Protein AF-A0A3Q1BDI6-F1 (afdb_monomer_lite)

Organism: Amphiprion ocellaris (NCBI:txid80972)

Structure (mmCIF, N/CA/C/O backbone):
data_AF-A0A3Q1BDI6-F1
#
_entry.id   AF-A0A3Q1BDI6-F1
#
loop_
_atom_site.group_PDB
_atom_site.id
_atom_site.type_symbol
_atom_site.label_atom_id
_atom_site.label_alt_id
_atom_site.label_comp_id
_atom_site.label_asym_id
_atom_site.label_entity_id
_atom_site.label_seq_id
_atom_site.pdbx_PDB_ins_code
_atom_site.Cartn_x
_atom_site.Cartn_y
_atom_site.Cartn_z
_atom_site.occupancy
_atom_site.B_iso_or_equiv
_atom_site.auth_seq_id
_atom_site.auth_comp_id
_atom_site.auth_asym_id
_atom_site.auth_atom_id
_atom_site.pdbx_PDB_model_num
ATOM 1 N N . LEU A 1 1 ? -17.950 1.367 19.118 1.00 51.88 1 LEU A N 1
ATOM 2 C CA . LEU A 1 1 ? -17.759 2.708 18.541 1.00 51.88 1 LEU A CA 1
ATOM 3 C C . LEU A 1 1 ? -16.780 3.462 19.427 1.00 51.88 1 LEU A C 1
ATOM 5 O O . LEU A 1 1 ? -17.162 4.364 20.167 1.00 51.88 1 LEU A O 1
ATOM 9 N N . GLU A 1 2 ? -15.536 2.993 19.453 1.00 75.19 2 GLU A N 1
ATOM 10 C CA . GLU A 1 2 ? -14.460 3.628 20.209 1.00 75.19 2 GLU A CA 1
ATOM 11 C C . GLU A 1 2 ? -13.496 4.207 19.177 1.00 75.19 2 GLU A C 1
ATOM 13 O O . GLU A 1 2 ? -12.890 3.473 18.398 1.00 75.19 2 GLU A O 1
ATOM 18 N N . THR A 1 3 ? -13.457 5.535 19.120 1.00 81.62 3 THR A N 1
ATOM 19 C CA . THR A 1 3 ? -12.550 6.313 18.278 1.00 81.62 3 THR A CA 1
ATOM 20 C C . THR A 1 3 ? -11.455 6.869 19.177 1.00 81.62 3 THR A C 1
ATOM 22 O O . THR A 1 3 ? -11.777 7.519 20.178 1.00 81.62 3 THR A O 1
ATOM 25 N N . LEU A 1 4 ? -10.185 6.650 18.844 1.00 85.00 4 LEU A N 1
ATOM 26 C CA . LEU A 1 4 ? -9.065 7.162 19.638 1.00 85.00 4 LEU A CA 1
ATOM 27 C C . LEU A 1 4 ? -8.298 8.238 18.872 1.00 85.00 4 LEU A C 1
ATOM 29 O O . LEU A 1 4 ? -8.017 8.099 17.684 1.00 85.00 4 LEU A O 1
ATOM 33 N N . GLN A 1 5 ? -7.932 9.303 19.581 1.00 84.31 5 GLN A N 1
ATOM 34 C CA . GLN A 1 5 ? -7.060 10.357 19.080 1.00 84.31 5 GLN A CA 1
ATOM 35 C C . GLN A 1 5 ? -5.874 10.507 20.034 1.00 84.31 5 GLN A C 1
ATOM 37 O O . GLN A 1 5 ? -6.076 10.715 21.232 1.00 84.31 5 GLN A O 1
ATOM 42 N N . THR A 1 6 ? -4.643 10.367 19.533 1.00 81.69 6 THR A N 1
ATOM 43 C CA . THR A 1 6 ? -3.444 10.560 20.374 1.00 81.69 6 THR A CA 1
ATOM 44 C C . THR A 1 6 ? -3.179 12.045 20.622 1.00 81.69 6 THR A C 1
ATOM 46 O O . THR A 1 6 ? -3.821 12.893 20.013 1.00 81.69 6 THR A O 1
ATOM 49 N N . HIS A 1 7 ? -2.248 12.386 21.519 1.00 75.12 7 HIS A N 1
ATOM 50 C CA . HIS A 1 7 ? -1.787 13.759 21.764 1.00 75.12 7 HIS A CA 1
ATOM 51 C C . HIS A 1 7 ? -0.331 13.946 21.298 1.00 75.12 7 HIS A C 1
ATOM 53 O O . HIS A 1 7 ? 0.391 12.954 21.211 1.00 75.12 7 HIS A O 1
ATOM 59 N N . PRO A 1 8 ? 0.116 15.183 20.992 1.00 74.62 8 PRO A N 1
ATOM 60 C CA . PRO A 1 8 ? 1.502 15.440 20.591 1.00 74.62 8 PRO A CA 1
ATOM 61 C C . PRO A 1 8 ? 2.517 15.016 21.662 1.00 74.62 8 PRO A C 1
ATOM 63 O O . PRO A 1 8 ? 2.256 15.184 22.855 1.00 74.62 8 PRO A O 1
ATOM 66 N N . GLY A 1 9 ? 3.691 14.541 21.232 1.00 67.88 9 GLY A N 1
ATOM 67 C CA . GLY A 1 9 ? 4.802 14.169 22.123 1.00 67.88 9 GLY A CA 1
ATOM 68 C C . GLY A 1 9 ? 4.695 12.772 22.743 1.00 67.88 9 GLY A C 1
ATOM 69 O O . GLY A 1 9 ? 5.349 12.498 23.745 1.00 67.88 9 GLY A O 1
ATOM 70 N N . LEU A 1 10 ? 3.846 11.910 22.184 1.00 76.94 10 LEU A N 1
ATOM 71 C CA . LEU A 1 10 ? 3.746 10.501 22.551 1.00 76.94 10 LEU A CA 1
ATOM 72 C C . LEU A 1 10 ? 4.683 9.699 21.647 1.00 76.94 10 LEU A C 1
ATOM 74 O O . LEU A 1 10 ? 4.406 9.619 20.465 1.00 76.94 10 LEU A O 1
ATOM 78 N N . GLU A 1 11 ? 5.758 9.118 22.183 1.00 82.81 11 GLU A N 1
ATOM 79 C CA . GLU A 1 11 ? 6.793 8.429 21.383 1.00 82.81 11 GLU A CA 1
ATOM 80 C C . GLU A 1 11 ? 6.303 7.098 20.782 1.00 82.81 11 GLU A C 1
ATOM 82 O O . GLU A 1 11 ? 6.637 6.757 19.649 1.00 82.81 11 GLU A O 1
ATOM 87 N N . SER A 1 12 ? 5.479 6.340 21.515 1.00 86.75 12 SER A N 1
ATOM 88 C CA . SER A 1 12 ? 4.982 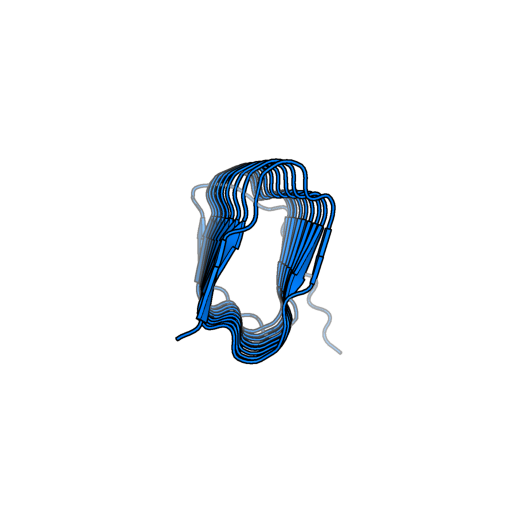5.031 21.071 1.00 86.75 12 SER A CA 1
ATOM 89 C C . SER A 1 12 ? 3.555 4.744 21.530 1.00 86.75 12 SER A C 1
ATOM 91 O O . SER A 1 12 ? 3.173 5.073 22.657 1.00 86.75 12 SER A O 1
ATOM 93 N N . LEU A 1 13 ? 2.762 4.102 20.666 1.00 87.62 13 LEU A N 1
ATOM 94 C CA . LEU A 1 13 ? 1.397 3.667 20.975 1.00 87.62 13 LEU A CA 1
ATOM 95 C C . LEU A 1 13 ? 1.185 2.195 20.619 1.00 87.62 13 LEU A C 1
ATOM 97 O O . LEU A 1 13 ? 1.521 1.749 19.524 1.00 87.62 13 LEU A O 1
ATOM 101 N N . GLN A 1 14 ? 0.513 1.475 21.516 1.00 86.88 14 GLN A N 1
ATOM 102 C CA . GLN A 1 14 ? -0.085 0.178 21.222 1.00 86.88 14 GLN A CA 1
ATOM 103 C C . GLN A 1 14 ? -1.599 0.262 21.454 1.00 86.88 14 GLN A C 1
ATOM 105 O O . GLN A 1 14 ? -2.026 0.614 22.555 1.00 86.88 14 GLN A O 1
ATOM 110 N N . THR A 1 15 ? -2.417 -0.034 20.438 1.00 83.50 15 THR A N 1
ATOM 111 C CA . THR A 1 15 ? -3.887 -0.049 20.606 1.00 83.50 15 THR A CA 1
ATOM 112 C C . THR A 1 15 ? -4.360 -1.330 21.294 1.00 83.50 15 THR A C 1
ATOM 114 O O . THR A 1 15 ? -3.542 -2.165 21.664 1.00 83.50 15 THR A O 1
ATOM 117 N N . HIS A 1 16 ? -5.671 -1.493 21.500 1.00 76.00 16 HIS A N 1
ATOM 118 C CA . HIS A 1 16 ? -6.311 -2.727 21.971 1.00 76.00 16 HIS A CA 1
ATOM 119 C C . HIS A 1 16 ? -7.356 -3.212 20.948 1.00 76.00 16 HIS A C 1
ATOM 121 O O . HIS A 1 16 ? -7.801 -2.406 20.129 1.00 76.00 16 HIS A O 1
ATOM 127 N N . PRO A 1 17 ? -7.745 -4.505 20.963 1.00 79.12 17 PRO A N 1
ATOM 128 C CA . PRO A 1 17 ? -8.752 -5.027 20.040 1.00 79.12 17 PRO A CA 1
ATOM 129 C C . PRO A 1 17 ? -10.102 -4.307 20.153 1.00 79.12 17 PRO A C 1
ATOM 131 O O . PRO A 1 17 ? -10.517 -3.950 21.256 1.00 79.12 17 PRO A O 1
ATOM 134 N N . GLY A 1 18 ? -10.814 -4.179 19.031 1.00 73.19 18 GLY A N 1
ATOM 135 C CA . GLY A 1 18 ? -12.172 -3.616 18.984 1.00 73.19 18 GLY A CA 1
ATOM 136 C C . GLY A 1 18 ? -12.253 -2.086 18.914 1.00 73.19 18 GLY A C 1
ATOM 137 O O . GLY A 1 18 ? -13.346 -1.532 19.044 1.00 73.19 18 GLY A O 1
ATOM 138 N N . LEU A 1 19 ? -11.116 -1.412 18.711 1.00 81.31 19 LEU A N 1
ATOM 139 C CA . LEU A 1 19 ? -11.076 -0.007 18.308 1.00 81.31 19 LEU A CA 1
ATOM 140 C C . LEU A 1 19 ? -11.555 0.096 16.859 1.00 81.31 19 LEU A C 1
ATOM 142 O O . LEU A 1 19 ? -11.018 -0.607 16.029 1.00 81.31 19 LEU A O 1
ATOM 146 N N . GLU A 1 20 ? -12.504 0.964 16.532 1.00 85.62 20 GLU A N 1
ATOM 147 C CA . GLU A 1 20 ? -13.019 1.076 15.152 1.00 85.62 20 GLU A CA 1
ATOM 148 C C . GLU A 1 20 ? -12.158 2.022 14.307 1.00 85.62 20 GLU A C 1
ATOM 150 O O . GLU A 1 20 ? -11.878 1.763 13.138 1.00 85.62 20 GLU A O 1
ATOM 155 N N . SER A 1 21 ? -11.687 3.113 14.920 1.00 88.25 21 SER A N 1
ATOM 156 C CA . SER A 1 21 ? -10.831 4.086 14.246 1.00 88.25 21 SER A CA 1
ATOM 157 C C . SER A 1 21 ? -9.778 4.712 15.159 1.00 88.25 21 SER A C 1
ATOM 159 O O . SER A 1 21 ? -10.001 4.952 16.352 1.00 88.25 21 SER A O 1
ATOM 161 N N . LEU A 1 22 ? -8.612 4.999 14.575 1.00 89.12 22 LEU A N 1
ATOM 162 C CA . LEU A 1 22 ? -7.497 5.687 15.224 1.00 89.12 22 LEU A CA 1
ATOM 163 C C . LEU A 1 22 ? -7.011 6.859 14.370 1.00 89.12 22 LEU A C 1
ATOM 165 O O . LEU A 1 22 ? -6.708 6.696 13.189 1.00 89.12 22 LEU A O 1
ATOM 169 N N . GLN A 1 23 ? -6.838 8.016 15.007 1.00 88.06 23 GLN A N 1
ATOM 170 C CA . GLN A 1 23 ? -6.114 9.149 14.443 1.00 88.06 23 GLN A CA 1
ATOM 171 C C . GLN A 1 23 ? -4.899 9.501 15.316 1.00 88.06 23 GLN A C 1
ATOM 173 O O . GLN A 1 23 ? -5.046 9.852 16.490 1.00 88.06 23 GLN A O 1
ATOM 178 N N . THR A 1 24 ? -3.688 9.449 14.761 1.00 85.94 24 THR A N 1
ATOM 179 C CA . THR A 1 24 ? -2.467 9.835 15.500 1.00 85.94 24 THR A CA 1
ATOM 180 C C . THR A 1 24 ? -2.118 11.299 15.274 1.00 85.94 24 THR A C 1
ATOM 182 O O . THR A 1 24 ? -2.400 11.815 14.207 1.00 85.94 24 THR A O 1
ATOM 185 N N . HIS A 1 25 ? -1.507 11.985 16.242 1.00 80.44 25 HIS A N 1
ATOM 186 C CA . HIS A 1 25 ? -0.943 13.335 16.095 1.00 80.44 25 HIS A CA 1
ATOM 187 C C . HIS A 1 25 ? 0.559 13.326 15.754 1.00 80.44 25 HIS A C 1
ATOM 189 O O . HIS A 1 25 ? 1.201 12.290 15.914 1.00 80.44 25 HIS A O 1
ATOM 195 N N . PRO A 1 26 ? 1.124 14.467 15.296 1.00 80.94 26 PRO A N 1
ATOM 196 C CA . PRO A 1 26 ? 2.538 14.551 14.947 1.00 80.94 26 PRO A CA 1
ATOM 197 C C . PRO A 1 26 ? 3.492 14.185 16.089 1.00 80.94 26 PRO A C 1
ATOM 199 O O . PRO A 1 26 ? 3.222 14.506 17.253 1.00 80.94 26 PRO A O 1
ATOM 202 N N . GLY A 1 27 ? 4.638 13.606 15.723 1.00 75.00 27 GLY A N 1
ATOM 203 C CA . GLY A 1 27 ? 5.719 13.251 16.652 1.00 75.00 27 GLY A CA 1
ATOM 204 C C . GLY A 1 27 ? 5.535 11.914 17.373 1.00 75.00 27 GLY A C 1
ATOM 205 O O . GLY A 1 27 ? 6.107 11.733 18.442 1.00 75.00 27 GLY A O 1
ATOM 206 N N . LEU A 1 28 ? 4.705 11.024 16.824 1.00 83.00 28 LEU A N 1
ATOM 207 C CA . LEU A 1 28 ? 4.618 9.628 17.244 1.00 83.00 28 LEU A CA 1
ATOM 208 C C . LEU A 1 28 ? 5.652 8.820 16.485 1.00 83.00 28 LEU A C 1
ATOM 210 O O . LEU A 1 28 ? 5.425 8.636 15.312 1.00 83.00 28 LEU A O 1
ATOM 214 N N . GLU A 1 29 ? 6.708 8.303 17.106 1.00 85.19 29 GLU A N 1
ATOM 215 C CA . GLU A 1 29 ? 7.774 7.579 16.388 1.00 85.19 29 GLU A CA 1
ATOM 216 C C . GLU A 1 29 ? 7.341 6.162 15.972 1.00 85.19 29 GLU A C 1
ATOM 218 O O . GLU A 1 29 ? 7.697 5.681 14.894 1.00 85.19 29 GLU A O 1
ATOM 223 N N . SER A 1 30 ? 6.535 5.486 16.802 1.00 88.25 30 SER A N 1
ATOM 224 C CA . SER A 1 30 ? 6.099 4.107 16.538 1.00 88.25 30 SER A CA 1
ATOM 225 C C . SER A 1 30 ? 4.641 3.819 16.904 1.00 88.25 30 SER A C 1
ATOM 227 O O . SER A 1 30 ? 4.124 4.247 17.941 1.00 88.25 30 SER A O 1
ATOM 229 N N . LEU A 1 31 ? 3.963 3.038 16.059 1.00 89.44 31 LEU A N 1
ATOM 230 C CA . LEU A 1 31 ? 2.596 2.569 16.294 1.00 89.44 31 LEU A CA 1
ATOM 231 C C . LEU A 1 31 ? 2.464 1.072 16.004 1.00 89.44 31 LEU A C 1
ATOM 233 O O . LEU A 1 31 ? 2.788 0.607 14.912 1.00 89.44 31 LEU A O 1
ATOM 237 N N . GLN A 1 32 ? 1.889 0.340 16.959 1.00 88.38 32 GLN A N 1
ATOM 238 C CA . GLN A 1 32 ? 1.424 -1.029 16.763 1.00 88.38 32 GLN A CA 1
ATOM 239 C C . GLN A 1 32 ? -0.090 -1.122 16.989 1.00 88.38 32 GLN A C 1
ATOM 241 O O . GLN A 1 32 ? -0.593 -0.781 18.065 1.00 88.38 32 GLN A O 1
ATOM 246 N N . THR A 1 33 ? -0.833 -1.616 15.998 1.00 86.38 33 THR A N 1
ATOM 247 C CA . THR A 1 33 ? -2.289 -1.817 16.128 1.00 86.38 33 THR A CA 1
ATOM 248 C C . THR A 1 33 ? -2.641 -3.264 16.460 1.00 86.38 33 THR A C 1
ATOM 250 O O . THR A 1 33 ? -1.891 -4.167 16.120 1.00 86.38 33 THR A O 1
ATOM 253 N N . HIS A 1 34 ? -3.768 -3.511 17.134 1.00 80.62 34 HIS A N 1
ATOM 254 C CA . HIS A 1 34 ? -4.324 -4.858 17.354 1.00 80.62 34 HIS A CA 1
ATOM 255 C C . HIS A 1 34 ? -5.493 -5.163 16.404 1.00 80.62 34 HIS A C 1
ATOM 257 O O . HIS A 1 34 ? -6.005 -4.239 15.772 1.00 80.62 34 HIS A O 1
ATOM 263 N N . PRO A 1 35 ? -5.925 -6.438 16.296 1.00 81.06 35 PRO A N 1
ATOM 264 C CA . PRO A 1 35 ? -6.990 -6.820 15.379 1.00 81.06 35 PRO A CA 1
ATOM 265 C C . PRO A 1 35 ? -8.315 -6.081 15.581 1.00 81.06 35 PRO A C 1
ATOM 267 O O . PRO A 1 35 ? -8.709 -5.780 16.713 1.00 81.06 35 PRO A O 1
ATOM 270 N N . GLY A 1 36 ? -9.035 -5.899 14.473 1.00 76.00 36 GLY A N 1
ATOM 271 C CA . GLY A 1 36 ? -10.371 -5.298 14.448 1.00 76.00 36 GLY A CA 1
ATOM 272 C C . GLY A 1 36 ? -10.384 -3.772 14.386 1.00 76.00 36 GLY A C 1
ATOM 273 O O . GLY A 1 36 ? -11.390 -3.189 14.771 1.00 76.00 36 GLY A O 1
ATOM 274 N N . LEU A 1 37 ? -9.280 -3.154 13.951 1.00 83.69 37 LEU A N 1
ATOM 275 C CA . LEU A 1 37 ? -9.207 -1.727 13.643 1.00 83.69 37 LEU A CA 1
ATOM 276 C C . LEU A 1 37 ? -9.678 -1.463 12.226 1.00 83.69 37 LEU A C 1
ATOM 278 O O . LEU A 1 37 ? -8.889 -1.676 11.339 1.00 83.69 37 LEU A O 1
ATOM 282 N N . GLU A 1 38 ? -10.877 -0.947 11.985 1.00 85.50 38 GLU A N 1
ATOM 283 C CA . GLU A 1 38 ? -11.366 -0.754 10.606 1.00 85.50 38 GLU A CA 1
ATOM 284 C C . GLU A 1 38 ? -10.600 0.351 9.852 1.00 85.50 38 GLU A C 1
ATOM 286 O O . GLU A 1 38 ? -10.303 0.219 8.662 1.00 85.50 38 GLU A O 1
ATOM 291 N N . SER A 1 39 ? -10.229 1.439 10.541 1.00 88.06 39 SER A N 1
ATOM 292 C CA . SER A 1 39 ? -9.555 2.580 9.905 1.00 88.06 39 SER A CA 1
ATOM 293 C C . SER A 1 39 ? -8.438 3.212 10.740 1.00 88.06 39 SER A C 1
ATOM 295 O O . SER A 1 39 ? -8.555 3.422 11.950 1.00 88.06 39 SER A O 1
ATOM 297 N N . LEU A 1 40 ? -7.338 3.574 10.074 1.00 89.69 40 LEU A N 1
ATOM 298 C CA . LEU A 1 40 ? -6.212 4.290 10.676 1.00 89.69 40 LEU A CA 1
ATOM 299 C C . LEU A 1 40 ? -5.787 5.478 9.808 1.00 89.69 40 LEU A C 1
ATOM 301 O O . LEU A 1 40 ? -5.467 5.320 8.631 1.00 89.69 40 LEU A O 1
ATOM 305 N N . GLN A 1 41 ? -5.708 6.658 10.427 1.00 88.81 41 GLN A N 1
ATOM 306 C CA . GLN A 1 41 ? -5.101 7.847 9.839 1.00 88.81 41 GLN A CA 1
ATOM 307 C C . GLN A 1 41 ? -3.901 8.309 10.674 1.00 88.81 41 GLN A C 1
ATOM 309 O O . GLN A 1 41 ? -4.047 8.639 11.855 1.00 88.81 41 GLN A O 1
ATOM 314 N N . THR A 1 42 ? -2.719 8.395 10.061 1.00 86.25 42 THR A N 1
ATOM 315 C CA . THR A 1 42 ? -1.499 8.847 10.753 1.00 86.25 42 THR A CA 1
ATOM 316 C C . THR A 1 42 ? -1.070 10.239 10.312 1.00 86.25 42 THR A C 1
ATOM 318 O O . THR A 1 42 ? -1.116 10.535 9.125 1.00 86.25 42 THR A O 1
ATOM 321 N N . HIS A 1 43 ? -0.670 11.106 11.251 1.00 81.75 43 HIS A N 1
ATOM 322 C CA . HIS A 1 43 ? -0.103 12.442 10.974 1.00 81.75 43 HIS A CA 1
ATOM 323 C C . HIS A 1 43 ? 1.436 12.402 10.835 1.00 81.75 43 HIS A C 1
ATOM 325 O O . HIS A 1 43 ? 2.033 11.374 11.149 1.00 81.75 43 HIS A O 1
ATOM 331 N N . PRO A 1 44 ? 2.093 13.487 10.365 1.00 80.62 44 PRO A N 1
ATOM 332 C CA . PRO A 1 44 ? 3.525 13.468 10.069 1.00 80.62 44 PRO A CA 1
ATOM 333 C C . PRO A 1 44 ? 4.451 13.101 11.232 1.00 80.62 44 PRO A C 1
ATOM 335 O O . PRO A 1 44 ? 4.201 13.482 12.379 1.00 80.62 44 PRO A O 1
ATOM 338 N N . GLY A 1 45 ? 5.581 12.473 10.896 1.00 75.25 45 GLY A N 1
ATOM 339 C CA . GLY A 1 45 ? 6.640 12.117 11.847 1.00 75.25 45 GLY A CA 1
ATOM 340 C C . GLY A 1 45 ? 6.469 10.748 12.502 1.00 75.25 45 GLY A C 1
ATOM 341 O O . GLY A 1 45 ? 6.904 10.590 13.637 1.00 75.25 45 GLY A O 1
ATOM 342 N N . LEU A 1 46 ? 5.805 9.809 11.816 1.00 82.88 46 LEU A N 1
ATOM 343 C CA . LEU A 1 46 ? 5.683 8.416 12.239 1.00 82.88 46 LEU A CA 1
ATOM 344 C C . LEU A 1 46 ? 6.739 7.555 11.593 1.00 82.88 46 LEU A C 1
ATOM 346 O O . LEU A 1 46 ? 6.489 7.075 10.516 1.00 82.88 46 LEU A O 1
ATOM 350 N N . GLU A 1 47 ? 7.866 7.286 12.238 1.00 85.00 47 GLU A N 1
ATOM 351 C CA . GLU A 1 47 ? 8.958 6.520 11.617 1.00 85.00 47 GLU A CA 1
ATOM 352 C C . GLU A 1 47 ? 8.558 5.070 11.280 1.00 85.00 47 GLU A C 1
ATOM 354 O O . GLU A 1 47 ? 8.923 4.542 10.225 1.00 85.00 47 GLU A O 1
ATOM 359 N N . SER A 1 48 ? 7.768 4.424 12.147 1.00 87.75 48 SER A N 1
ATOM 360 C CA . SER A 1 48 ? 7.397 3.013 11.980 1.00 87.75 48 SER A CA 1
ATOM 361 C C . SER A 1 48 ? 5.942 2.692 12.330 1.00 87.75 48 SER A C 1
ATOM 363 O O . SER A 1 48 ? 5.402 3.105 13.362 1.00 87.75 48 SER A O 1
ATOM 365 N N . LEU A 1 49 ? 5.302 1.886 11.479 1.00 89.44 49 LEU A N 1
ATOM 366 C CA . LEU A 1 49 ? 3.950 1.371 11.698 1.00 89.44 49 LEU A CA 1
ATOM 367 C C . LEU A 1 49 ? 3.885 -0.137 11.443 1.00 89.44 49 LEU A C 1
ATOM 369 O O . LEU A 1 49 ? 4.196 -0.608 10.349 1.00 89.44 49 LEU A O 1
ATOM 373 N N . GLN A 1 50 ? 3.400 -0.880 12.440 1.00 88.56 50 GLN A N 1
ATOM 374 C CA . GLN A 1 50 ? 3.039 -2.288 12.306 1.00 88.56 50 GLN A CA 1
ATOM 375 C C . GLN A 1 50 ? 1.540 -2.489 12.548 1.00 88.56 50 GLN A C 1
ATOM 377 O O . GLN A 1 50 ? 1.029 -2.201 13.635 1.00 88.56 50 GLN A O 1
ATOM 382 N N . THR A 1 51 ? 0.833 -3.040 11.561 1.00 85.94 51 THR A N 1
ATOM 383 C CA . THR A 1 51 ? -0.608 -3.310 11.676 1.00 85.94 51 THR A CA 1
ATOM 384 C C . THR A 1 51 ? -0.903 -4.798 11.774 1.00 85.94 51 THR A C 1
ATOM 386 O O . THR A 1 51 ? -0.277 -5.602 11.087 1.00 85.94 51 THR A O 1
ATOM 389 N N . HIS A 1 52 ? -1.844 -5.174 12.645 1.00 80.69 52 HIS A N 1
ATOM 390 C CA . HIS A 1 52 ? -2.353 -6.548 12.803 1.00 80.69 52 HIS A CA 1
ATOM 391 C C . HIS A 1 52 ? -3.610 -6.796 11.946 1.00 80.69 52 HIS A C 1
ATOM 393 O O . HIS A 1 52 ? -4.151 -5.840 11.392 1.00 80.69 52 HIS A O 1
ATOM 399 N N . PRO A 1 53 ? -4.076 -8.056 11.804 1.00 78.62 53 PRO A N 1
ATOM 400 C CA . PRO A 1 53 ? -5.154 -8.386 10.877 1.00 78.62 53 PRO A CA 1
ATOM 401 C C . PRO A 1 53 ? -6.476 -7.645 11.089 1.00 78.62 53 PRO A C 1
ATOM 403 O O . PRO A 1 53 ? -6.883 -7.398 12.225 1.00 78.62 53 PRO A O 1
ATOM 406 N N . GLY A 1 54 ? -7.193 -7.413 9.988 1.00 74.50 54 GLY A N 1
ATOM 407 C CA . GLY A 1 54 ? -8.517 -6.785 9.995 1.00 74.50 54 GLY A CA 1
ATOM 408 C C . GLY A 1 54 ? -8.476 -5.259 9.988 1.00 74.50 54 GLY A C 1
ATOM 409 O O . GLY A 1 54 ? -9.346 -4.648 10.600 1.00 74.50 54 GLY A O 1
ATOM 410 N N . LEU A 1 55 ? -7.451 -4.675 9.352 1.00 82.50 55 LEU A N 1
ATOM 411 C CA . LEU A 1 55 ? -7.390 -3.245 9.070 1.00 82.50 55 LEU A CA 1
ATOM 412 C C . LEU A 1 55 ? -7.919 -2.945 7.687 1.00 82.50 55 LEU A C 1
ATOM 414 O O . LEU A 1 55 ? -7.145 -3.021 6.764 1.00 82.50 55 LEU A O 1
ATOM 418 N N . GLU A 1 56 ? -9.175 -2.557 7.516 1.00 84.50 56 GLU A N 1
ATOM 419 C CA . GLU A 1 56 ? -9.734 -2.365 6.167 1.00 84.50 56 GLU A CA 1
ATOM 420 C C . GLU A 1 56 ? -9.055 -1.208 5.412 1.00 84.50 56 GLU A C 1
ATOM 422 O O . GLU A 1 56 ? -8.744 -1.325 4.225 1.00 84.50 56 GLU A O 1
ATOM 427 N N . SER A 1 57 ? -8.767 -0.099 6.105 1.00 87.38 57 SER A N 1
ATOM 428 C CA . SER A 1 57 ? -8.219 1.106 5.473 1.00 87.38 57 SER A CA 1
ATOM 429 C C . SER A 1 57 ? -7.103 1.786 6.268 1.00 87.38 57 SER A C 1
ATOM 431 O O . SER A 1 57 ? -7.205 2.030 7.473 1.00 87.38 57 SER A O 1
ATOM 433 N N . LEU A 1 58 ? -6.032 2.162 5.563 1.00 89.44 58 LEU A N 1
ATOM 434 C CA . LEU A 1 58 ? -4.916 2.931 6.114 1.00 89.44 58 LEU A CA 1
ATOM 435 C C . LEU A 1 58 ? -4.579 4.133 5.227 1.00 89.44 58 LEU A C 1
ATOM 437 O O . LEU A 1 58 ? -4.262 3.978 4.046 1.00 89.44 58 LEU A O 1
ATOM 441 N N . GLN A 1 59 ? -4.582 5.324 5.828 1.00 88.81 59 GLN A N 1
ATOM 442 C CA . GLN A 1 59 ? -4.073 6.550 5.219 1.00 88.81 59 GLN A CA 1
ATOM 443 C C . GLN A 1 59 ? -2.902 7.112 6.029 1.00 88.81 59 GLN A C 1
ATOM 445 O O . GLN A 1 59 ? -3.049 7.441 7.210 1.00 88.81 59 GLN A O 1
ATOM 450 N N . THR A 1 60 ? -1.749 7.290 5.384 1.00 85.31 60 THR A N 1
ATOM 451 C CA . THR A 1 60 ? -0.543 7.817 6.041 1.00 85.31 60 THR A CA 1
ATOM 452 C C . THR A 1 60 ? -0.149 9.178 5.482 1.00 85.31 60 THR A C 1
ATOM 454 O O . THR A 1 60 ? -0.137 9.369 4.267 1.00 85.31 60 THR A O 1
ATOM 457 N N . HIS A 1 61 ? 0.144 10.142 6.363 1.00 81.31 61 HIS A N 1
ATOM 458 C CA . HIS A 1 61 ? 0.712 11.457 6.017 1.00 81.31 61 HIS A CA 1
ATOM 459 C C . HIS A 1 61 ? 2.253 11.408 5.937 1.00 81.31 61 HIS A C 1
ATOM 461 O O . HIS A 1 61 ? 2.839 10.389 6.297 1.00 81.31 61 HIS A O 1
ATOM 467 N N . PRO A 1 62 ? 2.925 12.470 5.440 1.00 77.88 62 PRO A N 1
ATOM 468 C CA . PRO A 1 62 ? 4.356 12.419 5.153 1.00 77.88 62 PRO A CA 1
ATOM 469 C C . PRO A 1 62 ? 5.272 12.052 6.323 1.00 77.88 62 PRO A C 1
ATOM 471 O O . PRO A 1 62 ? 5.028 12.459 7.459 1.00 77.88 62 PRO A O 1
ATOM 474 N N . GLY A 1 63 ? 6.392 11.399 6.004 1.00 73.31 63 GLY A N 1
ATOM 475 C CA . GLY A 1 63 ? 7.434 11.045 6.973 1.00 73.31 63 GLY A CA 1
ATOM 476 C C . GLY A 1 63 ? 7.189 9.716 7.681 1.00 73.31 63 GLY A C 1
ATOM 477 O O . GLY A 1 63 ? 7.445 9.634 8.879 1.00 73.31 63 GLY A O 1
ATOM 478 N N . LEU A 1 64 ? 6.652 8.727 6.955 1.00 82.31 64 LEU A N 1
ATOM 479 C CA . LEU A 1 64 ? 6.570 7.346 7.419 1.00 82.31 64 LEU A CA 1
ATOM 480 C C . LEU A 1 64 ? 7.665 6.505 6.812 1.00 82.31 64 LEU A C 1
ATOM 482 O O . LEU A 1 64 ? 7.452 6.016 5.731 1.00 82.31 64 LEU A O 1
ATOM 486 N N . GLU A 1 65 ? 8.791 6.278 7.476 1.00 84.62 65 GLU A N 1
ATOM 487 C CA . GLU A 1 65 ? 9.927 5.580 6.848 1.00 84.62 65 GLU A CA 1
ATOM 488 C C . GLU A 1 65 ? 9.623 4.104 6.538 1.00 84.62 65 GLU A C 1
ATOM 490 O O . GLU A 1 65 ? 9.992 3.584 5.480 1.00 84.62 65 GLU A O 1
ATOM 495 N N . SER A 1 66 ? 8.911 3.422 7.442 1.00 87.12 66 SER A N 1
ATOM 496 C CA . SER A 1 66 ? 8.650 1.985 7.327 1.00 87.12 66 SER A CA 1
ATOM 497 C C . SER A 1 66 ? 7.223 1.584 7.700 1.00 87.12 66 SER A C 1
ATOM 499 O O . SER A 1 66 ? 6.683 1.956 8.746 1.00 87.12 66 SER A O 1
ATOM 501 N N . LEU A 1 67 ? 6.612 0.758 6.848 1.00 89.31 67 LEU A N 1
ATOM 502 C CA . LEU A 1 67 ? 5.290 0.182 7.081 1.00 89.31 67 LEU A CA 1
ATOM 503 C C . LEU A 1 67 ? 5.301 -1.332 6.860 1.00 89.31 67 LEU A C 1
ATOM 505 O O . LEU A 1 67 ? 5.597 -1.815 5.764 1.00 89.31 67 LEU A O 1
ATOM 509 N N . GLN A 1 68 ? 4.901 -2.073 7.894 1.00 88.81 68 GLN A N 1
ATOM 510 C CA . GLN A 1 68 ? 4.635 -3.505 7.819 1.00 88.81 68 GLN A CA 1
ATOM 511 C C . GLN A 1 68 ? 3.161 -3.790 8.115 1.00 88.81 68 GLN A C 1
ATOM 513 O O . GLN A 1 68 ? 2.648 -3.463 9.186 1.00 88.81 68 GLN A O 1
ATOM 518 N N . THR A 1 69 ? 2.480 -4.450 7.180 1.00 85.25 69 THR A N 1
ATOM 519 C CA . THR A 1 69 ? 1.045 -4.752 7.305 1.00 85.25 69 THR A CA 1
ATOM 520 C C . THR A 1 69 ? 0.801 -6.253 7.325 1.00 85.25 69 THR A C 1
ATOM 522 O O . THR A 1 69 ? 1.359 -6.980 6.503 1.00 85.25 69 THR A O 1
ATOM 525 N N . HIS A 1 70 ? -0.001 -6.732 8.281 1.00 80.62 70 HIS A N 1
ATOM 526 C CA . HIS A 1 70 ? -0.477 -8.119 8.364 1.00 80.62 70 HIS A CA 1
ATOM 527 C C . HIS A 1 70 ? -1.766 -8.336 7.538 1.00 80.62 70 HIS A C 1
ATOM 529 O O . HIS A 1 70 ? -2.319 -7.370 7.022 1.00 80.62 70 HIS A O 1
ATOM 535 N N . PRO A 1 71 ? -2.236 -9.593 7.366 1.00 77.00 71 PRO A N 1
ATOM 536 C CA . PRO A 1 71 ? -3.310 -9.889 6.424 1.00 77.00 71 PRO A CA 1
ATOM 537 C C . PRO A 1 71 ? -4.630 -9.146 6.634 1.00 77.00 71 PRO A C 1
ATOM 539 O O . PRO A 1 71 ? -5.056 -8.944 7.769 1.00 77.00 71 PRO A O 1
ATOM 542 N N . GLY A 1 72 ? -5.325 -8.871 5.529 1.00 73.75 72 GLY A N 1
ATOM 543 C CA . GLY A 1 72 ? -6.655 -8.252 5.532 1.00 73.75 72 GLY A CA 1
ATOM 544 C C . GLY A 1 72 ? -6.622 -6.726 5.547 1.00 73.75 72 GLY A C 1
ATOM 545 O O . GLY A 1 72 ? -7.426 -6.131 6.258 1.00 73.75 72 GLY A O 1
ATOM 546 N N . LEU A 1 73 ? -5.670 -6.127 4.819 1.00 82.81 73 LEU A N 1
ATOM 547 C CA . LEU A 1 73 ? -5.636 -4.690 4.563 1.00 82.81 73 LEU A CA 1
ATOM 548 C C . LEU A 1 73 ? -6.229 -4.354 3.210 1.00 82.81 73 LEU A C 1
ATOM 550 O O . LEU A 1 73 ? -5.478 -4.293 2.268 1.00 82.81 73 LEU A O 1
ATOM 554 N N . GLU A 1 74 ? -7.519 -4.087 3.070 1.00 84.88 74 GLU A N 1
ATOM 555 C CA . GLU A 1 74 ? -8.118 -3.929 1.731 1.00 84.88 74 GLU A CA 1
ATOM 556 C C . GLU A 1 74 ? -7.526 -2.746 0.938 1.00 84.88 74 GLU A C 1
ATOM 558 O O . GLU A 1 74 ? -7.202 -2.876 -0.249 1.00 84.88 74 GLU A O 1
ATOM 563 N N . SER A 1 75 ? -7.316 -1.602 1.599 1.00 87.44 75 SER A N 1
ATOM 564 C CA . SER A 1 75 ? -6.857 -0.369 0.951 1.00 87.44 75 SER A CA 1
ATOM 565 C C . SER A 1 75 ? -5.760 0.356 1.729 1.00 87.44 75 SER A C 1
ATOM 567 O O . SER A 1 75 ? -5.926 0.720 2.898 1.00 87.44 75 SER A O 1
ATOM 569 N N . LEU A 1 76 ? -4.677 0.695 1.027 1.00 89.44 76 LEU A N 1
ATOM 570 C CA . LEU A 1 76 ? -3.588 1.523 1.540 1.00 89.44 76 LEU A CA 1
ATOM 571 C C . LEU A 1 76 ? -3.321 2.733 0.636 1.00 89.44 76 LEU A C 1
ATOM 573 O O . LEU A 1 76 ? -2.972 2.591 -0.538 1.00 89.44 76 LEU A O 1
ATOM 577 N N . GLN A 1 77 ? -3.407 3.927 1.224 1.00 88.94 77 GLN A N 1
ATOM 578 C CA . GLN A 1 77 ? -3.001 5.180 0.597 1.00 88.94 77 GLN A CA 1
ATOM 579 C C . GLN A 1 77 ? -1.861 5.832 1.383 1.00 88.94 77 GLN A C 1
ATOM 581 O O . GLN A 1 77 ? -2.021 6.194 2.551 1.00 88.94 77 GLN A O 1
ATOM 586 N N . THR A 1 78 ? -0.723 6.049 0.724 1.00 84.75 78 THR A N 1
ATOM 587 C CA . THR A 1 78 ? 0.464 6.636 1.362 1.00 84.75 78 THR A CA 1
ATOM 588 C C . THR A 1 78 ? 0.821 7.978 0.737 1.00 84.75 78 THR A C 1
ATOM 590 O O . THR A 1 78 ? 0.787 8.136 -0.487 1.00 84.75 78 THR A O 1
ATOM 593 N N . HIS A 1 79 ? 1.125 8.970 1.577 1.00 80.81 79 HIS A N 1
ATOM 594 C CA . HIS A 1 79 ? 1.666 10.276 1.179 1.00 80.81 79 HIS A CA 1
ATOM 595 C C . HIS A 1 79 ? 3.212 10.260 1.142 1.00 80.81 79 HIS A C 1
ATOM 597 O O . HIS A 1 79 ? 3.812 9.252 1.509 1.00 80.81 79 HIS A O 1
ATOM 603 N N . PRO A 1 80 ? 3.875 11.331 0.652 1.00 77.06 80 PRO A N 1
ATOM 604 C CA . PRO A 1 80 ? 5.310 11.292 0.383 1.00 77.06 80 PRO A CA 1
ATOM 605 C C . PRO A 1 80 ? 6.218 10.925 1.559 1.00 77.06 80 PRO A C 1
ATOM 607 O O . PRO A 1 80 ? 5.973 11.342 2.689 1.00 77.06 80 PRO A O 1
ATOM 610 N N . GLY A 1 81 ? 7.331 10.257 1.251 1.00 73.19 81 GLY A N 1
ATOM 611 C CA . GLY A 1 81 ? 8.367 9.904 2.228 1.00 73.19 81 GLY A CA 1
ATOM 612 C C . GLY A 1 81 ? 8.140 8.559 2.913 1.00 73.19 81 GLY A C 1
ATOM 613 O O . GLY A 1 81 ? 8.415 8.458 4.103 1.00 73.19 81 GLY A O 1
ATOM 614 N N . LEU A 1 82 ? 7.602 7.577 2.176 1.00 82.81 82 LEU A N 1
ATOM 615 C CA . LEU A 1 82 ? 7.544 6.186 2.617 1.00 82.81 82 LEU A CA 1
ATOM 616 C C . LEU A 1 82 ? 8.676 5.369 2.045 1.00 82.81 82 LEU A C 1
ATOM 618 O O . LEU A 1 82 ? 8.463 4.771 1.018 1.00 82.81 82 LEU A O 1
ATOM 622 N N . GLU A 1 83 ? 9.831 5.275 2.689 1.00 85.00 83 GLU A N 1
ATOM 623 C CA . GLU A 1 83 ? 10.994 4.601 2.089 1.00 85.00 83 GLU A CA 1
ATOM 624 C C . GLU A 1 83 ? 10.732 3.114 1.797 1.00 85.00 83 GLU A C 1
ATOM 626 O O . GLU A 1 83 ? 11.041 2.623 0.706 1.00 85.00 83 GLU A O 1
ATOM 631 N N . SER A 1 84 ? 10.100 2.403 2.739 1.00 87.06 84 SER A N 1
ATOM 632 C CA . SER A 1 84 ? 9.900 0.955 2.646 1.00 87.06 84 SER A CA 1
ATOM 633 C C . SER A 1 84 ? 8.493 0.494 3.029 1.00 87.06 84 SER A C 1
ATOM 635 O O . SER A 1 84 ? 7.932 0.870 4.062 1.00 87.06 84 SER A O 1
ATOM 637 N N . LEU A 1 85 ? 7.927 -0.389 2.202 1.00 89.31 85 LEU A N 1
ATOM 638 C CA . LEU A 1 85 ? 6.629 -1.010 2.449 1.00 89.31 85 LEU A CA 1
ATOM 639 C C . LEU A 1 85 ? 6.692 -2.527 2.255 1.00 89.31 85 LEU A C 1
ATOM 641 O O . LEU A 1 85 ? 6.985 -3.023 1.164 1.00 89.31 85 LEU A O 1
ATOM 645 N N . GLN A 1 86 ? 6.338 -3.258 3.313 1.00 88.94 86 GLN A N 1
ATOM 646 C CA . GLN A 1 86 ? 6.130 -4.700 3.276 1.00 88.94 86 GLN A CA 1
ATOM 647 C C . GLN A 1 86 ? 4.667 -5.038 3.574 1.00 88.94 86 GLN A C 1
ATOM 649 O O . GLN A 1 86 ? 4.128 -4.711 4.635 1.00 88.94 86 GLN A O 1
ATOM 654 N N . THR A 1 87 ? 4.024 -5.738 2.641 1.00 84.81 87 THR A N 1
ATOM 655 C CA . THR A 1 87 ? 2.602 -6.099 2.751 1.00 84.81 87 THR A CA 1
ATOM 656 C C . THR A 1 87 ? 2.413 -7.608 2.743 1.00 84.81 87 THR A C 1
ATOM 658 O O . THR A 1 87 ? 2.961 -8.309 1.890 1.00 84.81 87 THR A O 1
ATOM 661 N N . HIS A 1 88 ? 1.670 -8.120 3.728 1.00 81.00 88 HIS A N 1
ATOM 662 C CA . HIS A 1 88 ? 1.232 -9.516 3.807 1.00 81.00 88 HIS A CA 1
ATOM 663 C C . HIS A 1 88 ? -0.073 -9.746 3.013 1.00 81.00 88 HIS A C 1
ATOM 665 O O . HIS A 1 88 ? -0.639 -8.789 2.491 1.00 81.00 88 HIS A O 1
ATOM 671 N N . PRO A 1 89 ? -0.541 -11.004 2.859 1.00 77.88 89 PRO A N 1
ATOM 672 C CA . PRO A 1 89 ? -1.646 -11.304 1.955 1.00 77.88 89 PRO A CA 1
ATOM 673 C C . PRO A 1 89 ? -2.956 -10.558 2.209 1.00 77.88 89 PRO A C 1
ATOM 675 O O . PRO A 1 89 ? -3.330 -10.334 3.356 1.00 77.88 89 PRO A O 1
ATOM 678 N N . GLY A 1 90 ? -3.703 -10.291 1.138 1.00 74.19 90 GLY A N 1
ATOM 679 C CA . GLY A 1 90 ? -5.021 -9.651 1.220 1.00 74.19 90 GLY A CA 1
ATOM 680 C C . GLY A 1 90 ? -4.971 -8.127 1.266 1.00 74.19 90 GLY A C 1
ATOM 681 O O . GLY A 1 90 ? -5.863 -7.524 1.853 1.00 74.19 90 GLY A O 1
ATOM 682 N N . LEU A 1 91 ? -3.920 -7.527 0.697 1.00 83.75 91 LEU A N 1
ATOM 683 C CA . LEU A 1 91 ? -3.986 -6.144 0.245 1.00 83.75 91 LEU A CA 1
ATOM 684 C C . LEU A 1 91 ? -4.644 -6.108 -1.112 1.00 83.75 91 LEU A C 1
ATOM 686 O O . LEU A 1 91 ? -4.087 -6.755 -1.961 1.00 83.75 91 LEU A O 1
ATOM 690 N N . GLU A 1 92 ? -5.759 -5.418 -1.341 1.00 85.75 92 GLU A N 1
ATOM 691 C CA . GLU A 1 92 ? -6.387 -5.398 -2.679 1.00 85.75 92 GLU A CA 1
ATOM 692 C C . GLU A 1 92 ? -5.864 -4.219 -3.502 1.00 85.75 92 GLU A C 1
ATOM 694 O O . GLU A 1 92 ? -5.492 -4.363 -4.670 1.00 85.75 92 GLU A O 1
ATOM 699 N N . THR A 1 93 ? -5.782 -3.045 -2.870 1.00 87.75 93 THR A N 1
ATOM 700 C CA . THR A 1 93 ? -5.440 -1.793 -3.546 1.00 87.75 93 THR A CA 1
ATOM 701 C C . THR A 1 93 ? -4.349 -1.015 -2.821 1.00 87.75 93 THR A C 1
ATOM 703 O O . THR A 1 93 ? -4.410 -0.765 -1.615 1.00 87.75 93 THR A O 1
ATOM 706 N N . LEU A 1 94 ? -3.342 -0.586 -3.584 1.00 89.81 94 LEU A N 1
ATOM 707 C CA . LEU A 1 94 ? -2.248 0.240 -3.086 1.00 89.81 94 LEU A CA 1
ATOM 708 C C . LEU A 1 94 ? -2.029 1.461 -3.978 1.00 89.81 94 LEU A C 1
ATOM 710 O O . LEU A 1 94 ? -1.728 1.340 -5.168 1.00 89.81 94 LEU A O 1
ATOM 714 N N . GLN A 1 95 ? -2.139 2.644 -3.373 1.00 89.12 95 GLN A N 1
ATOM 715 C CA . GLN A 1 95 ? -1.836 3.925 -4.003 1.00 89.12 95 GLN A CA 1
ATOM 716 C C . GLN A 1 95 ? -0.710 4.635 -3.257 1.00 89.12 95 GLN A C 1
ATOM 718 O O . GLN A 1 95 ? -0.864 5.018 -2.094 1.00 89.12 95 GLN A O 1
ATOM 723 N N . THR A 1 96 ? 0.413 4.854 -3.939 1.00 84.94 96 THR A N 1
ATOM 724 C CA . THR A 1 96 ? 1.602 5.457 -3.323 1.00 84.94 96 THR A CA 1
ATOM 725 C C . THR A 1 96 ? 1.969 6.773 -3.994 1.00 84.94 96 THR A C 1
ATOM 727 O O . THR A 1 96 ? 2.020 6.887 -5.222 1.00 84.94 96 THR A O 1
ATOM 730 N N . HIS A 1 97 ? 2.201 7.796 -3.172 1.00 81.00 97 HIS A N 1
ATOM 731 C CA . HIS A 1 97 ? 2.722 9.100 -3.589 1.00 81.00 97 HIS A CA 1
ATOM 732 C C . HIS A 1 97 ? 4.264 9.079 -3.668 1.00 81.00 97 HIS A C 1
ATOM 734 O O . HIS A 1 97 ? 4.875 8.068 -3.325 1.00 81.00 97 HIS A O 1
ATOM 740 N N . PRO A 1 98 ? 4.915 10.159 -4.151 1.00 77.56 98 PRO A N 1
ATOM 741 C CA . PRO A 1 98 ? 6.354 10.141 -4.387 1.00 77.56 98 PRO A CA 1
ATOM 742 C C . PRO A 1 98 ? 7.224 9.789 -3.179 1.00 77.56 98 PRO A C 1
ATOM 744 O O . PRO A 1 98 ? 6.932 10.204 -2.061 1.00 77.56 98 PRO A O 1
ATOM 747 N N . GLY A 1 99 ? 8.351 9.124 -3.435 1.00 74.19 99 GLY A N 1
ATOM 748 C CA . GLY A 1 99 ? 9.347 8.799 -2.407 1.00 74.19 99 GLY A CA 1
ATOM 749 C C . GLY A 1 99 ? 9.145 7.448 -1.725 1.00 74.19 99 GLY A C 1
ATOM 750 O O . GLY A 1 99 ? 9.568 7.298 -0.586 1.00 74.19 99 GLY A O 1
ATOM 751 N N . LEU A 1 100 ? 8.480 6.502 -2.397 1.00 83.62 100 LEU A N 1
ATOM 752 C CA . LEU A 1 100 ? 8.582 5.089 -2.048 1.00 83.62 100 LEU A CA 1
ATOM 753 C C . LEU A 1 100 ? 9.778 4.482 -2.731 1.00 83.62 100 LEU A C 1
ATOM 755 O O . LEU A 1 100 ? 9.746 4.482 -3.936 1.00 83.62 100 LEU A O 1
ATOM 759 N N . GLU A 1 101 ? 10.788 3.977 -2.025 1.00 85.88 101 GLU A N 1
ATOM 760 C CA . GLU A 1 101 ? 11.994 3.423 -2.664 1.00 85.88 101 GLU A CA 1
ATOM 761 C C . GLU A 1 101 ? 11.843 1.920 -2.919 1.00 85.88 101 GLU A C 1
ATOM 763 O O . GLU A 1 101 ? 12.181 1.409 -3.994 1.00 85.88 101 GLU A O 1
ATOM 768 N N . SER A 1 102 ? 11.281 1.200 -1.942 1.00 87.88 102 SER A N 1
ATOM 769 C CA . SER A 1 102 ? 11.150 -0.253 -2.004 1.00 87.88 102 SER A CA 1
ATOM 770 C C . SER A 1 102 ? 9.776 -0.761 -1.590 1.00 87.88 102 SER A C 1
ATOM 772 O O . SER A 1 102 ? 9.266 -0.456 -0.509 1.00 87.88 102 SER A O 1
ATOM 774 N N . LEU A 1 103 ? 9.200 -1.606 -2.447 1.00 89.44 103 LEU A N 1
ATOM 775 C CA . LEU A 1 103 ? 7.935 -2.281 -2.194 1.00 89.44 103 LEU A CA 1
ATOM 776 C C . LEU A 1 103 ? 8.066 -3.795 -2.359 1.00 89.44 103 LEU A C 1
ATOM 778 O O . LEU A 1 103 ? 8.341 -4.301 -3.452 1.00 89.44 103 LEU A O 1
ATOM 782 N N . GLN A 1 104 ? 7.776 -4.520 -1.278 1.00 89.19 104 GLN A N 1
ATOM 783 C CA . GLN A 1 104 ? 7.627 -5.969 -1.285 1.00 89.19 104 GLN A CA 1
ATOM 784 C C . GLN A 1 104 ? 6.183 -6.358 -0.958 1.00 89.19 104 GLN A C 1
ATOM 786 O O . GLN A 1 104 ? 5.653 -6.042 0.110 1.00 89.19 104 GLN A O 1
ATOM 791 N N . THR A 1 105 ? 5.551 -7.088 -1.876 1.00 84.94 105 THR A N 1
ATOM 792 C CA . THR A 1 105 ? 4.142 -7.489 -1.752 1.00 84.94 105 THR A CA 1
ATOM 793 C C . THR A 1 105 ? 3.995 -9.002 -1.793 1.00 84.94 105 THR A C 1
ATOM 795 O O . THR A 1 105 ? 4.554 -9.682 -2.659 1.00 84.94 105 THR A O 1
ATOM 798 N N . HIS A 1 106 ? 3.265 -9.540 -0.817 1.00 81.81 106 HIS A N 1
ATOM 799 C CA . HIS A 1 106 ? 2.836 -10.937 -0.762 1.00 81.81 106 HIS A CA 1
ATOM 800 C C . HIS A 1 106 ? 1.534 -11.156 -1.561 1.00 81.81 106 HIS A C 1
ATOM 802 O O . HIS A 1 106 ? 0.967 -10.193 -2.072 1.00 81.81 106 HIS A O 1
ATOM 808 N N . PRO A 1 107 ? 1.068 -12.413 -1.728 1.00 78.19 107 PRO A N 1
ATOM 809 C CA . PRO A 1 107 ? -0.069 -12.688 -2.597 1.00 78.19 107 PRO A CA 1
ATOM 810 C C . PRO A 1 107 ? -1.346 -11.927 -2.2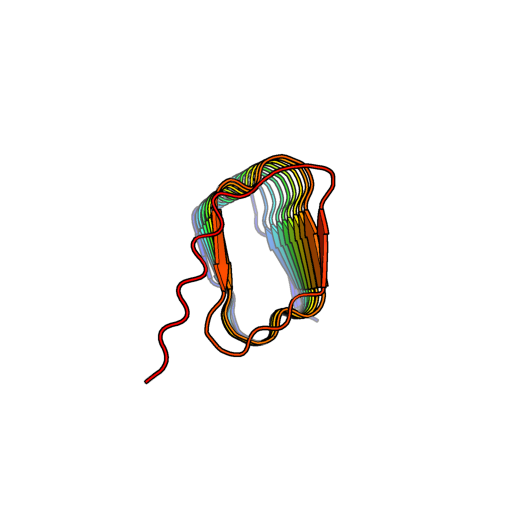53 1.00 78.19 107 PRO A C 1
ATOM 812 O O . PRO A 1 107 ? -1.706 -11.836 -1.084 1.00 78.19 107 PRO A O 1
ATOM 815 N N . GLY A 1 108 ? -2.071 -11.475 -3.274 1.00 74.69 108 GLY A N 1
ATOM 816 C CA . GLY A 1 108 ? -3.397 -10.869 -3.122 1.00 74.69 108 GLY A CA 1
ATOM 817 C C . GLY A 1 108 ? -3.491 -9.382 -3.456 1.00 74.69 108 GLY A C 1
ATOM 818 O O . GLY A 1 108 ? -4.610 -8.906 -3.524 1.00 74.69 108 GLY A O 1
ATOM 819 N N . LEU A 1 109 ? -2.368 -8.692 -3.712 1.00 84.19 109 LEU A N 1
ATOM 820 C CA . LEU A 1 109 ? -2.370 -7.337 -4.286 1.00 84.19 109 LEU A CA 1
ATOM 821 C C . LEU A 1 109 ? -2.982 -7.349 -5.664 1.00 84.19 109 LEU A C 1
ATOM 823 O O . LEU A 1 109 ? -2.273 -7.752 -6.551 1.00 84.19 109 LEU A O 1
ATOM 827 N N . GLU A 1 110 ? -4.215 -6.889 -5.859 1.00 86.19 110 GLU A N 1
ATOM 828 C CA . GLU A 1 110 ? -4.857 -6.875 -7.182 1.00 86.19 110 GLU A CA 1
ATOM 829 C C . GLU A 1 110 ? -4.384 -5.682 -8.025 1.00 86.19 110 GLU A C 1
ATOM 831 O O . GLU A 1 110 ? -4.048 -5.829 -9.204 1.00 86.19 110 GLU A O 1
ATOM 836 N N . SER A 1 111 ? -4.308 -4.495 -7.411 1.00 87.81 111 SER A N 1
ATOM 837 C CA . SER A 1 111 ? -4.018 -3.243 -8.112 1.00 87.81 111 SER A CA 1
ATOM 838 C C . SER A 1 111 ? -2.987 -2.378 -7.393 1.00 87.81 111 SER A C 1
ATOM 840 O O . SER A 1 111 ? -3.134 -2.029 -6.218 1.00 87.81 111 SER A O 1
ATOM 842 N N . LEU A 1 112 ? -1.960 -1.969 -8.141 1.00 89.25 112 LEU A N 1
ATOM 843 C CA . LEU A 1 112 ? -0.917 -1.059 -7.683 1.00 89.25 112 LEU A CA 1
ATOM 844 C C . LEU A 1 112 ? -0.798 0.155 -8.604 1.00 89.25 112 LEU A C 1
ATOM 846 O O . LEU A 1 112 ? -0.484 0.026 -9.791 1.00 89.25 112 LEU A O 1
ATOM 850 N N . GLN A 1 113 ? -0.968 1.342 -8.023 1.00 89.31 113 GLN A N 1
ATOM 851 C CA . GLN A 1 113 ? -0.690 2.616 -8.674 1.00 89.31 113 GLN A CA 1
ATOM 852 C C . GLN A 1 113 ? 0.405 3.366 -7.916 1.00 89.31 113 GLN A C 1
ATOM 854 O O . GLN A 1 113 ? 0.221 3.742 -6.756 1.00 89.31 113 GLN A O 1
ATOM 859 N N . THR A 1 114 ? 1.527 3.637 -8.585 1.00 85.12 114 THR A N 1
ATOM 860 C CA . THR A 1 114 ? 2.652 4.357 -7.973 1.00 85.12 114 THR A CA 1
ATOM 861 C C . THR A 1 114 ? 3.008 5.638 -8.713 1.00 85.12 114 THR A C 1
ATOM 863 O O . THR A 1 114 ? 3.100 5.693 -9.945 1.00 85.12 114 THR A O 1
ATOM 866 N N . HIS A 1 115 ? 3.209 6.700 -7.935 1.00 82.75 115 HIS A N 1
ATOM 867 C CA . HIS A 1 115 ? 3.780 7.970 -8.376 1.00 82.75 115 HIS A CA 1
ATOM 868 C C . HIS A 1 115 ? 5.321 7.908 -8.456 1.00 82.75 115 HIS A C 1
ATOM 870 O O . HIS A 1 115 ? 5.910 6.891 -8.091 1.00 82.75 115 HIS A O 1
ATOM 876 N N . PRO A 1 116 ? 5.994 8.954 -8.984 1.00 78.31 116 PRO A N 1
ATOM 877 C CA . PRO A 1 116 ? 7.437 8.907 -9.193 1.00 78.31 116 PRO A CA 1
ATOM 878 C C . PRO A 1 116 ? 8.250 8.589 -7.939 1.00 78.31 116 PRO A C 1
ATOM 880 O O . PRO A 1 116 ? 7.968 9.133 -6.875 1.00 78.31 116 PRO A O 1
ATOM 883 N N . GLY A 1 117 ? 9.301 7.787 -8.090 1.00 75.88 117 GLY A N 1
ATOM 884 C CA . GLY A 1 117 ? 10.265 7.495 -7.022 1.00 75.88 117 GLY A CA 1
ATOM 885 C C . GLY A 1 117 ? 10.327 6.038 -6.568 1.00 75.88 117 GLY A C 1
ATOM 886 O O . GLY A 1 117 ? 11.261 5.721 -5.853 1.00 75.88 117 GLY A O 1
ATOM 887 N N . LEU A 1 118 ? 9.405 5.169 -7.013 1.00 84.75 118 LEU A N 1
ATOM 888 C CA . LEU A 1 118 ? 9.496 3.717 -6.796 1.00 84.75 118 LEU A CA 1
ATOM 889 C C . LEU A 1 118 ? 10.710 3.130 -7.482 1.00 84.75 118 LEU A C 1
ATOM 891 O O . LEU A 1 118 ? 10.570 2.821 -8.640 1.00 84.75 118 LEU A O 1
ATOM 895 N N . GLU A 1 119 ? 11.834 2.916 -6.802 1.00 86.06 119 GLU A N 1
ATOM 896 C CA . GLU A 1 119 ? 13.038 2.342 -7.424 1.00 86.06 119 GLU A CA 1
ATOM 897 C C . GLU A 1 119 ? 12.897 0.830 -7.658 1.00 86.06 119 GLU A C 1
ATOM 899 O O . GLU A 1 119 ? 13.211 0.319 -8.740 1.00 86.06 119 GLU A O 1
ATOM 904 N N . SER A 1 120 ? 12.379 0.104 -6.659 1.00 87.62 120 SER A N 1
ATOM 905 C CA . SER A 1 120 ? 12.319 -1.361 -6.667 1.00 87.62 120 SER A CA 1
ATOM 906 C C . SER A 1 120 ? 10.950 -1.920 -6.278 1.00 87.62 120 SER A C 1
ATOM 908 O O . SER A 1 120 ? 10.357 -1.551 -5.262 1.00 87.62 120 SER A O 1
ATOM 910 N N . LEU A 1 121 ? 10.463 -2.871 -7.079 1.00 88.69 121 LEU A N 1
ATOM 911 C CA . LEU A 1 121 ? 9.217 -3.589 -6.825 1.00 88.69 121 LEU A CA 1
ATOM 912 C C . LEU A 1 121 ? 9.409 -5.101 -6.936 1.00 88.69 121 LEU A C 1
ATOM 914 O O . LEU A 1 121 ? 9.734 -5.624 -8.005 1.00 88.69 121 LEU A O 1
ATOM 918 N N . GLN A 1 122 ? 9.124 -5.810 -5.843 1.00 88.69 122 GLN A N 1
ATOM 919 C CA . GLN A 1 122 ? 9.023 -7.265 -5.816 1.00 88.69 122 GLN A CA 1
ATOM 920 C C . GLN A 1 122 ? 7.588 -7.693 -5.497 1.00 88.69 122 GLN A C 1
ATOM 922 O O . GLN A 1 122 ? 7.050 -7.392 -4.429 1.00 88.69 122 GLN A O 1
ATOM 927 N N . THR A 1 123 ? 6.973 -8.433 -6.421 1.00 84.56 123 THR A N 1
ATOM 928 C CA . THR A 1 123 ? 5.567 -8.856 -6.318 1.00 84.56 123 THR A CA 1
ATOM 929 C C . THR A 1 123 ? 5.425 -10.366 -6.406 1.00 84.56 123 THR A C 1
ATOM 931 O O . THR A 1 123 ? 5.918 -10.999 -7.342 1.00 84.56 123 THR A O 1
ATOM 934 N N . HIS A 1 124 ? 4.759 -10.949 -5.410 1.00 83.06 124 HIS A N 1
ATOM 935 C CA . HIS A 1 124 ? 4.320 -12.345 -5.398 1.00 83.06 124 HIS A CA 1
ATOM 936 C C . HIS A 1 124 ? 3.040 -12.549 -6.243 1.00 83.06 124 HIS A C 1
ATOM 938 O O . HIS A 1 124 ? 2.492 -11.574 -6.754 1.00 83.06 124 HIS A O 1
ATOM 944 N N . PRO A 1 125 ? 2.576 -13.801 -6.458 1.00 78.88 125 PRO A N 1
ATOM 945 C CA . PRO A 1 125 ? 1.405 -14.053 -7.296 1.00 78.88 125 PRO A CA 1
ATOM 946 C C . PRO A 1 125 ? 0.157 -13.289 -6.850 1.00 78.88 125 PRO A C 1
ATOM 948 O O . PRO A 1 125 ? -0.118 -13.233 -5.657 1.00 78.88 125 PRO A O 1
ATOM 951 N N . GLY A 1 126 ? -0.626 -12.782 -7.800 1.00 76.50 126 GLY A N 1
ATOM 952 C CA . GLY A 1 126 ? -1.903 -12.108 -7.529 1.00 76.50 126 GLY A CA 1
ATOM 953 C C . GLY A 1 126 ? -1.962 -10.635 -7.932 1.00 76.50 126 GLY A C 1
ATOM 954 O O . GLY A 1 126 ? -3.057 -10.099 -7.954 1.00 76.50 126 GLY A O 1
ATOM 955 N N . LEU A 1 127 ? -0.833 -10.019 -8.308 1.00 84.31 127 LEU A N 1
ATOM 956 C CA . LEU A 1 127 ? -0.828 -8.699 -8.950 1.00 84.31 127 LEU A CA 1
ATOM 957 C C . LEU A 1 127 ? -1.448 -8.758 -10.321 1.00 84.31 127 LEU A C 1
ATOM 959 O O . LEU A 1 127 ? -0.766 -9.219 -11.211 1.00 84.31 127 LEU A O 1
ATOM 963 N N . GLU A 1 128 ? -2.678 -8.272 -10.486 1.00 84.75 128 GLU A N 1
ATOM 964 C CA . GLU A 1 128 ? -3.378 -8.244 -11.775 1.00 84.75 128 GLU A CA 1
ATOM 965 C C . GLU A 1 128 ? -2.982 -7.010 -12.597 1.00 84.75 128 GLU A C 1
ATOM 967 O O . GLU A 1 128 ? -2.679 -7.122 -13.789 1.00 84.75 128 GLU A O 1
ATOM 972 N N . SER A 1 129 ? -2.928 -5.835 -11.958 1.00 86.19 129 SER A N 1
ATOM 973 C CA . SER A 1 129 ? -2.688 -4.553 -12.627 1.00 86.19 129 SER A CA 1
ATOM 974 C C . SER A 1 129 ? -1.612 -3.712 -11.942 1.00 86.19 129 SER A C 1
ATOM 976 O O . SER A 1 129 ? -1.701 -3.389 -10.757 1.00 86.19 129 SER A O 1
ATOM 978 N N . LEU A 1 130 ? -0.628 -3.271 -12.731 1.00 87.06 130 LEU A N 1
ATOM 979 C CA . LEU A 1 130 ? 0.416 -2.343 -12.308 1.00 87.06 130 LEU A CA 1
ATOM 980 C C . LEU A 1 130 ? 0.460 -1.104 -13.204 1.00 87.06 130 LEU A C 1
ATOM 982 O O . LEU A 1 130 ? 0.746 -1.202 -14.400 1.00 87.06 130 LEU A O 1
ATOM 986 N N . GLN A 1 131 ? 0.261 0.067 -12.600 1.00 87.56 131 GLN A N 1
ATOM 987 C CA . GLN A 1 131 ? 0.477 1.363 -13.234 1.00 87.56 131 GLN A CA 1
ATOM 988 C C . GLN A 1 131 ? 1.571 2.139 -12.497 1.00 87.56 131 GLN A C 1
ATOM 990 O O . GLN A 1 131 ? 1.385 2.545 -11.349 1.00 87.56 131 GLN A O 1
ATOM 995 N N . THR A 1 132 ? 2.691 2.407 -13.171 1.00 83.56 132 THR A N 1
ATOM 996 C CA . THR A 1 132 ? 3.797 3.177 -12.583 1.00 83.56 132 THR A CA 1
ATOM 997 C C . THR A 1 132 ? 4.158 4.415 -13.391 1.00 83.56 132 THR A C 1
ATOM 999 O O . THR A 1 132 ? 4.290 4.396 -14.621 1.00 83.56 132 THR A O 1
ATOM 1002 N N . HIS A 1 133 ? 4.332 5.522 -12.673 1.00 82.88 133 HIS A N 1
ATOM 1003 C CA . HIS A 1 133 ? 4.939 6.754 -13.170 1.00 82.88 133 HIS A CA 1
ATOM 1004 C C . HIS A 1 133 ? 6.477 6.622 -13.298 1.00 82.88 133 HIS A C 1
ATOM 1006 O O . HIS A 1 133 ? 7.037 5.604 -12.893 1.00 82.88 133 HIS A O 1
ATOM 1012 N N . PRO A 1 134 ? 7.184 7.606 -13.901 1.00 76.75 134 PRO A N 1
ATOM 1013 C CA . PRO A 1 134 ? 8.639 7.533 -14.061 1.00 76.75 134 PRO A CA 1
ATOM 1014 C C . PRO A 1 134 ? 9.372 7.294 -12.737 1.00 76.75 134 PRO A C 1
ATOM 1016 O O . PRO A 1 134 ? 9.021 7.912 -11.736 1.00 76.75 134 PRO A O 1
ATOM 1019 N N . GLY A 1 135 ? 10.415 6.463 -12.747 1.00 76.69 135 GLY A N 1
ATOM 1020 C CA . GLY A 1 135 ? 11.256 6.195 -11.571 1.00 76.69 135 GLY A CA 1
ATOM 1021 C C . GLY A 1 135 ? 11.357 4.723 -11.170 1.00 76.69 135 GLY A C 1
ATOM 1022 O O . GLY A 1 135 ? 12.245 4.399 -10.400 1.00 76.69 135 GLY A O 1
ATOM 1023 N N . LEU A 1 136 ? 10.515 3.843 -11.729 1.00 83.75 136 LEU A N 1
ATOM 1024 C CA . LEU A 1 136 ? 10.673 2.391 -11.583 1.00 83.75 136 LEU A CA 1
ATOM 1025 C C . LEU A 1 136 ? 11.903 1.888 -12.300 1.00 83.75 136 LEU A C 1
ATOM 1027 O O . LEU A 1 136 ? 11.842 1.784 -13.510 1.00 83.75 136 LEU A O 1
ATOM 1031 N N . GLU A 1 137 ? 12.963 1.542 -11.568 1.00 83.50 137 GLU A N 1
ATOM 1032 C CA . GLU A 1 137 ? 14.208 1.002 -12.125 1.00 83.50 137 GLU A CA 1
ATOM 1033 C C . GLU A 1 137 ? 14.144 -0.526 -12.277 1.00 83.50 137 GLU A C 1
ATOM 1035 O O . GLU A 1 137 ? 14.546 -1.079 -13.308 1.00 83.50 137 GLU A O 1
ATOM 1040 N N . SER A 1 138 ? 13.599 -1.221 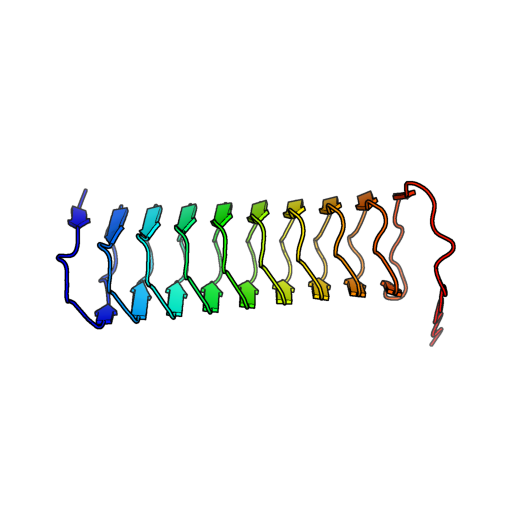-11.271 1.00 85.06 138 SER A N 1
ATOM 1041 C CA . SER A 1 138 ? 13.575 -2.685 -11.208 1.00 85.06 138 SER A CA 1
ATOM 1042 C C . SER A 1 138 ? 12.211 -3.253 -10.828 1.00 85.06 138 SER A C 1
ATOM 1044 O O . SER A 1 138 ? 11.645 -2.924 -9.783 1.00 85.06 138 SER A O 1
ATOM 1046 N N . LEU A 1 139 ? 11.709 -4.167 -11.663 1.00 86.06 139 LEU A N 1
ATOM 1047 C CA . LEU A 1 139 ? 10.500 -4.947 -11.408 1.00 86.06 139 LEU A CA 1
ATOM 1048 C C . LEU A 1 139 ? 10.796 -6.448 -11.450 1.00 86.06 139 LEU A C 1
ATOM 1050 O O . LEU A 1 139 ? 11.107 -7.005 -12.505 1.00 86.06 139 LEU A O 1
ATOM 1054 N N . GLN A 1 140 ? 10.608 -7.119 -10.315 1.00 86.44 140 GLN A N 1
ATOM 1055 C CA . GLN A 1 140 ? 10.540 -8.573 -10.226 1.00 86.44 140 GLN A CA 1
ATOM 1056 C C . GLN A 1 140 ? 9.102 -9.005 -9.934 1.00 86.44 140 GLN A C 1
ATOM 1058 O O . GLN A 1 140 ? 8.529 -8.661 -8.899 1.00 86.44 140 GLN A O 1
ATOM 1063 N N . THR A 1 141 ? 8.523 -9.803 -10.828 1.00 82.56 141 THR A N 1
ATOM 1064 C CA . THR A 1 141 ? 7.141 -10.272 -10.687 1.00 82.56 141 THR A CA 1
ATOM 1065 C C . THR A 1 141 ? 7.005 -11.781 -10.876 1.00 82.56 141 THR A C 1
ATOM 1067 O O . THR A 1 141 ? 7.745 -12.430 -11.629 1.00 82.56 141 THR A O 1
ATOM 1070 N N . HIS A 1 142 ? 6.076 -12.361 -10.126 1.00 82.25 142 HIS A N 1
ATOM 1071 C CA . HIS A 1 142 ? 5.642 -13.752 -10.225 1.00 82.25 142 HIS A CA 1
ATOM 1072 C C . HIS A 1 142 ? 4.449 -13.894 -11.207 1.00 82.25 142 HIS A C 1
ATOM 1074 O O . HIS A 1 142 ? 3.993 -12.899 -11.773 1.00 82.25 142 HIS A O 1
ATOM 1080 N N . PRO A 1 143 ? 3.942 -15.111 -11.489 1.00 76.62 143 PRO A N 1
ATOM 1081 C CA . PRO A 1 143 ? 2.742 -15.276 -12.314 1.00 76.62 143 PRO A CA 1
ATOM 1082 C C . PRO A 1 143 ? 1.527 -14.589 -11.681 1.00 76.62 143 PRO A C 1
ATOM 1084 O O . PRO A 1 143 ? 1.350 -14.667 -10.468 1.00 76.62 143 PRO A O 1
ATOM 1087 N N . GLY A 1 144 ? 0.696 -13.942 -12.497 1.00 76.56 144 GLY A N 1
ATOM 1088 C CA . GLY A 1 144 ? -0.486 -13.196 -12.046 1.00 76.56 144 GLY A CA 1
ATOM 1089 C C . GLY A 1 144 ? -0.615 -11.815 -12.686 1.00 76.56 144 GLY A C 1
ATOM 1090 O O . GLY A 1 144 ? -1.733 -11.359 -12.860 1.00 76.56 144 GLY A O 1
ATOM 1091 N N . LEU A 1 145 ? 0.502 -11.210 -13.117 1.00 81.00 145 LEU A N 1
ATOM 1092 C CA . LEU A 1 145 ? 0.504 -9.905 -13.789 1.00 81.00 145 LEU A CA 1
ATOM 1093 C C . LEU A 1 145 ? -0.142 -9.964 -15.166 1.00 81.00 145 LEU A C 1
ATOM 1095 O O . LEU A 1 145 ? 0.473 -10.443 -16.118 1.00 81.00 145 LEU A O 1
ATOM 1099 N N . GLU A 1 146 ? -1.369 -9.449 -15.253 1.00 80.31 146 GLU A N 1
ATOM 1100 C CA . GLU A 1 146 ? -2.151 -9.382 -16.487 1.00 80.31 146 GLU A CA 1
ATOM 1101 C C . GLU A 1 146 ? -1.863 -8.094 -17.265 1.00 80.31 146 GLU A C 1
ATOM 1103 O O . GLU A 1 146 ? -1.698 -8.130 -18.488 1.00 80.31 146 GLU A O 1
ATOM 1108 N N . SER A 1 147 ? -1.762 -6.960 -16.566 1.00 82.06 147 SER A N 1
ATOM 1109 C CA . SER A 1 147 ? -1.613 -5.631 -17.164 1.00 82.06 147 SER A CA 1
ATOM 1110 C C . SER A 1 147 ? -0.449 -4.856 -16.553 1.00 82.06 147 SER A C 1
ATOM 1112 O O . SER A 1 147 ? -0.394 -4.637 -15.341 1.00 82.06 147 SER A O 1
ATOM 1114 N N . LEU A 1 148 ? 0.463 -4.391 -17.412 1.00 83.44 148 LEU A N 1
ATOM 1115 C CA . LEU A 1 148 ? 1.585 -3.540 -17.027 1.00 83.44 148 LEU A CA 1
ATOM 1116 C C . LEU A 1 148 ? 1.606 -2.262 -17.868 1.00 83.44 148 LEU A C 1
ATOM 1118 O O . LEU A 1 148 ? 1.897 -2.294 -19.069 1.00 83.44 148 LEU A O 1
ATOM 1122 N N . GLN A 1 149 ? 1.364 -1.129 -17.213 1.00 83.94 149 GLN A N 1
ATOM 1123 C CA . GLN A 1 149 ? 1.524 0.200 -17.790 1.00 83.94 149 GLN A CA 1
ATOM 1124 C C . GLN A 1 149 ? 2.660 0.936 -17.080 1.00 83.94 149 GLN A C 1
ATOM 1126 O O . GLN A 1 149 ? 2.519 1.377 -15.939 1.00 83.94 149 GLN A O 1
ATOM 1131 N N . THR A 1 150 ? 3.780 1.117 -17.780 1.00 76.50 150 THR A N 1
ATOM 1132 C CA . THR A 1 150 ? 4.934 1.854 -17.253 1.00 76.50 150 THR A CA 1
ATOM 1133 C C . THR A 1 150 ? 5.278 3.059 -18.117 1.00 76.50 150 THR A C 1
ATOM 1135 O O . THR A 1 150 ? 5.258 3.032 -19.355 1.00 76.50 150 THR A O 1
ATOM 1138 N N . HIS A 1 151 ? 5.600 4.154 -17.437 1.00 75.56 151 HIS A N 1
ATOM 1139 C CA . HIS A 1 151 ? 6.250 5.309 -18.040 1.00 75.56 151 HIS A CA 1
ATOM 1140 C C . HIS A 1 151 ? 7.769 5.065 -18.209 1.00 75.56 151 HIS A C 1
ATOM 1142 O O . HIS A 1 151 ? 8.307 4.110 -17.645 1.00 75.56 151 HIS A O 1
ATOM 1148 N N . PRO A 1 152 ? 8.493 5.908 -18.977 1.00 69.81 152 PRO A N 1
ATOM 1149 C CA . PRO A 1 152 ? 9.946 5.801 -19.105 1.00 69.81 152 PRO A CA 1
ATOM 1150 C C . PRO A 1 152 ? 10.649 5.777 -17.737 1.00 69.81 152 PRO A C 1
ATOM 1152 O O . PRO A 1 152 ? 10.329 6.592 -16.874 1.00 69.81 152 PRO A O 1
ATOM 1155 N N . GLY A 1 153 ? 11.605 4.866 -17.556 1.00 72.44 153 GLY A N 1
ATOM 1156 C CA . GLY A 1 153 ? 12.344 4.678 -16.300 1.00 72.44 153 GLY A CA 1
ATOM 1157 C C . GLY A 1 153 ? 12.689 3.217 -16.011 1.00 72.44 153 GLY A C 1
ATOM 1158 O O . GLY A 1 153 ? 13.705 2.967 -15.383 1.00 72.44 153 GLY A O 1
ATOM 1159 N N . LEU A 1 154 ? 11.908 2.268 -16.551 1.00 78.56 154 LEU A N 1
ATOM 1160 C CA . LEU A 1 154 ? 12.127 0.831 -16.353 1.00 78.56 154 LEU A CA 1
ATOM 1161 C C . LEU A 1 154 ? 13.414 0.337 -17.008 1.00 78.56 154 LEU A C 1
ATOM 1163 O O . LEU A 1 154 ? 13.479 0.166 -18.228 1.00 78.56 154 LEU A O 1
ATOM 1167 N N . GLU A 1 155 ? 14.421 0.075 -16.176 1.00 79.06 155 GLU A N 1
ATOM 1168 C CA . GLU A 1 155 ? 15.717 -0.450 -16.604 1.00 79.06 155 GLU A CA 1
ATOM 1169 C C . GLU A 1 155 ? 15.716 -1.980 -16.674 1.00 79.06 155 GLU A C 1
ATOM 1171 O O . GLU A 1 155 ? 16.299 -2.567 -17.595 1.00 79.06 155 GLU A O 1
ATOM 1176 N N . SER A 1 156 ? 15.035 -2.639 -15.730 1.00 80.44 156 SER A N 1
ATOM 1177 C CA . SER A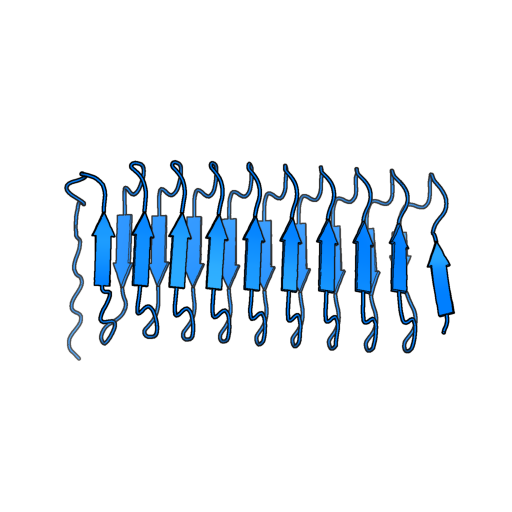 1 156 ? 15.007 -4.097 -15.620 1.00 80.44 156 SER A CA 1
ATOM 1178 C C . SER A 1 156 ? 13.620 -4.656 -15.287 1.00 80.44 156 SER A C 1
ATOM 1180 O O . SER A 1 156 ? 12.922 -4.183 -14.394 1.00 80.44 156 SER A O 1
ATOM 1182 N N . LEU A 1 157 ? 13.235 -5.703 -16.022 1.00 82.31 157 LEU A N 1
ATOM 1183 C CA . LEU A 1 157 ? 12.016 -6.478 -15.804 1.00 82.31 157 LEU A CA 1
ATOM 1184 C C . LEU A 1 157 ? 12.369 -7.965 -15.760 1.00 82.31 157 LEU A C 1
ATOM 1186 O O . LEU A 1 157 ? 12.887 -8.511 -16.738 1.00 82.31 157 LEU A O 1
ATOM 1190 N N . GLN A 1 158 ? 12.071 -8.615 -14.639 1.00 82.25 158 GLN A N 1
ATOM 1191 C CA . GLN A 1 158 ? 12.208 -10.054 -14.459 1.00 82.25 158 GLN A CA 1
ATOM 1192 C C . GLN A 1 158 ? 10.845 -10.676 -14.151 1.00 82.25 158 GLN A C 1
ATOM 1194 O O . GLN A 1 158 ? 10.245 -10.428 -13.106 1.00 82.25 158 GLN A O 1
ATOM 1199 N N . THR A 1 159 ? 10.385 -11.542 -15.051 1.00 76.88 159 THR A N 1
ATOM 1200 C CA . THR A 1 159 ? 9.167 -12.337 -14.886 1.00 76.88 159 THR A CA 1
ATOM 1201 C C . THR A 1 159 ? 9.528 -13.798 -14.616 1.00 76.88 159 THR A C 1
ATOM 1203 O O . THR A 1 159 ? 10.484 -14.338 -15.180 1.00 76.88 159 THR A O 1
ATOM 1206 N N . HIS A 1 160 ? 8.787 -14.452 -13.721 1.00 76.31 160 HIS A N 1
ATOM 1207 C CA . HIS A 1 160 ? 8.923 -15.894 -13.506 1.00 76.31 160 HIS A CA 1
ATOM 1208 C C . HIS A 1 160 ? 8.267 -16.694 -14.651 1.00 76.31 160 HIS A C 1
ATOM 1210 O O . HIS A 1 160 ? 7.361 -16.189 -15.320 1.00 76.31 160 HIS A O 1
ATOM 1216 N N . PRO A 1 161 ? 8.679 -17.957 -14.882 1.00 65.62 161 PRO A N 1
ATOM 1217 C CA . PRO A 1 161 ? 8.047 -18.815 -15.881 1.00 65.62 161 PRO A CA 1
ATOM 1218 C C . PRO A 1 161 ? 6.529 -18.925 -15.666 1.00 65.62 161 PRO A C 1
ATOM 1220 O O . PRO A 1 161 ? 6.077 -19.199 -14.556 1.00 65.62 161 PRO A O 1
ATOM 1223 N N . GLY A 1 162 ? 5.748 -18.728 -16.732 1.00 62.25 162 GLY A N 1
ATOM 1224 C CA . GLY A 1 162 ? 4.280 -18.792 -16.696 1.00 62.25 162 GLY A CA 1
ATOM 1225 C C . GLY A 1 162 ? 3.564 -17.442 -16.572 1.00 62.25 162 GLY A C 1
ATOM 1226 O O . GLY A 1 162 ? 2.340 -17.416 -16.653 1.00 62.25 162 GLY A O 1
ATOM 1227 N N . SER A 1 163 ? 4.289 -16.327 -16.429 1.00 64.25 163 SER A N 1
ATOM 1228 C CA . SER A 1 163 ? 3.705 -14.982 -16.515 1.00 64.25 163 SER A CA 1
ATOM 1229 C C . SER A 1 163 ? 3.384 -14.604 -17.970 1.00 64.25 163 SER A C 1
ATOM 1231 O O . SER A 1 163 ? 4.236 -14.739 -18.849 1.00 64.25 163 SER A O 1
ATOM 1233 N N . SER A 1 164 ? 2.175 -14.093 -18.219 1.00 63.00 164 SER A N 1
ATOM 1234 C CA . SER A 1 164 ? 1.758 -13.513 -19.503 1.00 63.00 164 SER A CA 1
ATOM 1235 C C . SER A 1 164 ? 1.304 -12.079 -19.265 1.00 63.00 164 SER A C 1
ATOM 1237 O O . SER A 1 164 ? 0.184 -11.870 -18.820 1.00 63.00 164 SER A O 1
ATOM 1239 N N . VAL A 1 165 ? 2.169 -11.110 -19.565 1.00 67.81 165 VAL A N 1
ATOM 1240 C CA . VAL A 1 165 ? 1.918 -9.691 -19.281 1.00 67.81 165 VAL A CA 1
ATOM 1241 C C . VAL A 1 165 ? 1.503 -8.968 -20.559 1.00 67.81 165 VAL A C 1
ATOM 1243 O O . VAL A 1 165 ? 2.209 -9.032 -21.569 1.00 67.81 165 VAL A O 1
ATOM 1246 N N . ASN A 1 166 ? 0.374 -8.260 -20.525 1.00 72.06 166 ASN A N 1
ATOM 1247 C CA . ASN A 1 166 ? 0.016 -7.307 -21.569 1.00 72.06 166 ASN A CA 1
ATOM 1248 C C . ASN A 1 166 ? 0.712 -5.968 -21.282 1.00 72.06 166 ASN A C 1
ATOM 1250 O O . ASN A 1 166 ? 0.304 -5.213 -20.399 1.00 72.06 166 ASN A O 1
ATOM 1254 N N . GLU A 1 167 ? 1.802 -5.703 -22.000 1.00 65.50 167 GLU A N 1
ATOM 1255 C CA . GLU A 1 167 ? 2.654 -4.537 -21.774 1.00 65.50 167 GLU A CA 1
ATOM 1256 C C . GLU A 1 167 ? 2.240 -3.353 -22.658 1.00 65.50 167 GLU A C 1
ATOM 1258 O O . GLU A 1 167 ? 2.314 -3.410 -23.889 1.00 65.50 167 GLU A O 1
ATOM 1263 N N . GLN A 1 168 ? 1.875 -2.237 -22.029 1.00 66.31 168 GLN A N 1
ATOM 1264 C CA . GLN A 1 168 ? 1.721 -0.944 -22.694 1.00 66.31 168 GLN A CA 1
ATOM 1265 C C . GLN A 1 168 ? 2.841 -0.017 -22.222 1.00 66.31 168 GLN A C 1
ATOM 1267 O O . GLN A 1 168 ? 2.719 0.681 -21.217 1.00 66.31 168 GLN A O 1
ATOM 1272 N N . THR A 1 169 ? 3.963 -0.026 -22.946 1.00 58.72 169 THR A N 1
ATOM 1273 C CA . THR A 1 169 ? 5.141 0.782 -22.607 1.00 58.72 169 THR A CA 1
ATOM 1274 C C . THR A 1 169 ? 5.267 1.991 -23.531 1.00 58.72 169 THR A C 1
ATOM 1276 O O . THR A 1 169 ? 5.283 1.885 -24.761 1.00 58.72 169 THR A O 1
ATOM 1279 N N . ALA A 1 170 ? 5.397 3.180 -22.944 1.00 51.50 170 ALA A N 1
ATOM 1280 C CA . ALA A 1 170 ? 5.753 4.381 -23.688 1.00 51.50 170 ALA A CA 1
ATOM 1281 C C . ALA A 1 170 ? 7.277 4.403 -23.929 1.00 51.50 170 ALA A C 1
ATOM 1283 O O . ALA A 1 170 ? 8.022 5.055 -23.211 1.00 51.50 170 ALA A O 1
ATOM 1284 N N . SER A 1 171 ? 7.734 3.688 -24.964 1.00 51.16 171 SER A N 1
ATOM 1285 C CA . SER A 1 171 ? 9.065 3.816 -25.586 1.00 51.16 171 SER A CA 1
ATOM 1286 C C . SER A 1 171 ? 10.296 3.629 -24.673 1.00 51.16 171 SER A C 1
ATOM 1288 O O . SER A 1 171 ? 10.978 4.608 -24.384 1.00 51.16 171 SER A O 1
ATOM 1290 N N . ILE A 1 172 ? 10.696 2.383 -24.367 1.00 48.25 172 ILE A N 1
ATOM 1291 C CA . ILE A 1 172 ? 12.097 2.010 -24.043 1.00 48.25 172 ILE A CA 1
ATOM 1292 C C . ILE A 1 172 ? 12.394 0.598 -24.592 1.00 48.25 172 ILE A C 1
ATOM 1294 O O . ILE A 1 172 ? 11.514 -0.257 -24.611 1.00 48.25 172 ILE A O 1
ATOM 1298 N N . ARG A 1 173 ? 13.632 0.352 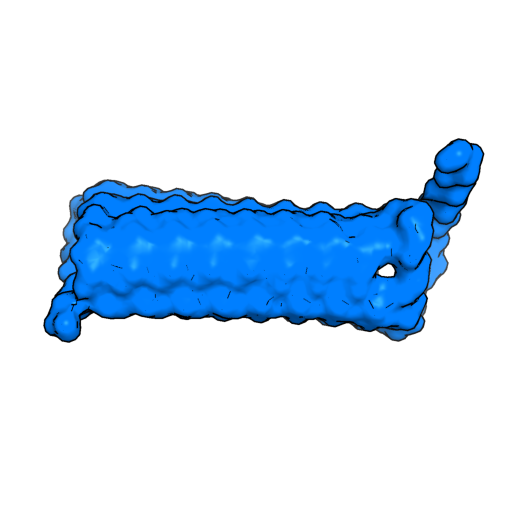-25.061 1.00 45.59 173 ARG A N 1
ATOM 1299 C CA . ARG A 1 173 ? 14.186 -0.996 -25.305 1.00 45.59 173 ARG A CA 1
ATOM 1300 C C . ARG A 1 173 ? 14.710 -1.547 -23.974 1.00 45.59 173 ARG A C 1
ATOM 1302 O O . ARG A 1 173 ? 15.775 -1.093 -23.556 1.00 45.59 173 ARG A O 1
ATOM 1309 N N . PRO A 1 174 ? 14.040 -2.499 -23.314 1.00 47.03 174 PRO A N 1
ATOM 1310 C CA . PRO A 1 174 ? 14.586 -3.062 -22.094 1.00 47.03 174 PRO A CA 1
ATOM 1311 C C . PRO A 1 174 ? 15.770 -3.966 -22.466 1.00 47.03 174 PRO A C 1
ATOM 1313 O O . PRO A 1 174 ? 15.755 -4.634 -23.508 1.00 47.03 174 PRO A O 1
ATOM 1316 N N . HIS A 1 175 ? 16.800 -4.033 -21.618 1.00 45.28 175 HIS A N 1
ATOM 1317 C CA . HIS A 1 175 ? 17.710 -5.179 -21.622 1.00 45.28 175 HIS A CA 1
ATOM 1318 C C . HIS A 1 175 ? 16.927 -6.377 -21.067 1.00 45.28 175 HIS A C 1
ATOM 1320 O O . HIS A 1 175 ? 17.091 -6.789 -19.924 1.00 45.28 175 HIS A O 1
ATOM 1326 N N . LEU A 1 176 ? 16.023 -6.905 -21.895 1.00 46.97 176 LEU A N 1
ATOM 1327 C CA . LEU A 1 176 ? 15.178 -8.053 -21.604 1.00 46.97 176 LEU A CA 1
ATOM 1328 C C . LEU A 1 176 ? 16.070 -9.282 -21.430 1.00 46.97 176 LEU A C 1
ATOM 1330 O O . LEU A 1 176 ? 16.379 -9.994 -22.387 1.00 46.97 176 LEU A O 1
ATOM 1334 N N . LYS A 1 177 ? 16.505 -9.551 -20.201 1.00 43.97 177 LYS A N 1
ATOM 1335 C CA . LYS A 1 177 ? 16.961 -10.888 -19.833 1.00 43.97 177 LYS A CA 1
ATOM 1336 C C . LYS A 1 177 ? 15.721 -11.734 -19.581 1.00 43.97 177 LYS A C 1
ATOM 1338 O O . LYS A 1 177 ? 15.333 -11.964 -18.443 1.00 43.97 177 LYS A O 1
ATOM 1343 N N . TYR A 1 178 ? 15.117 -12.219 -20.663 1.00 43.47 178 TYR A N 1
ATOM 1344 C CA . TYR A 1 178 ? 14.175 -13.327 -20.578 1.00 43.47 178 TYR A CA 1
ATOM 1345 C C . TYR A 1 178 ? 14.943 -14.574 -20.129 1.00 43.47 178 TYR A C 1
ATOM 1347 O O . TYR A 1 178 ? 15.521 -15.294 -20.945 1.00 43.47 178 TYR A O 1
ATOM 1355 N N . SER A 1 179 ? 15.011 -14.810 -18.823 1.00 40.09 179 SER A N 1
ATOM 1356 C CA . SER A 1 179 ? 15.591 -16.035 -18.283 1.00 40.09 179 SER A CA 1
ATOM 1357 C C . SER A 1 179 ? 14.514 -17.117 -18.250 1.00 40.09 179 SER A C 1
ATOM 1359 O O . SER A 1 179 ? 13.888 -17.371 -17.223 1.00 40.09 179 SER A O 1
ATOM 1361 N N . TRP A 1 180 ? 14.267 -17.742 -19.402 1.00 37.84 180 TRP A N 1
ATOM 1362 C CA . TRP A 1 180 ? 13.453 -18.953 -19.486 1.00 37.84 180 TRP A CA 1
ATOM 1363 C C . TRP A 1 180 ? 14.241 -20.125 -18.885 1.00 37.84 180 TRP A C 1
ATOM 1365 O O . TRP A 1 180 ? 14.887 -20.878 -19.611 1.00 37.84 180 TRP A O 1
ATOM 1375 N N . PHE A 1 181 ? 14.218 -20.303 -17.565 1.00 34.16 181 PHE A N 1
ATOM 1376 C CA . PHE A 1 181 ? 14.644 -21.579 -16.990 1.00 34.16 181 PHE A CA 1
ATOM 1377 C C . PHE A 1 181 ? 13.511 -22.592 -17.171 1.00 34.16 181 PHE A C 1
ATOM 1379 O O . PHE A 1 181 ? 12.547 -22.612 -16.413 1.00 34.16 181 PHE A O 1
ATOM 1386 N N . SER A 1 182 ? 13.620 -23.404 -18.225 1.00 34.16 182 SER A N 1
ATOM 1387 C CA . SER A 1 182 ? 12.878 -24.661 -18.333 1.00 34.16 182 SER A CA 1
ATOM 1388 C C . SER A 1 182 ? 13.598 -25.724 -17.509 1.00 34.16 182 SER A C 1
ATOM 1390 O O . SER A 1 182 ? 14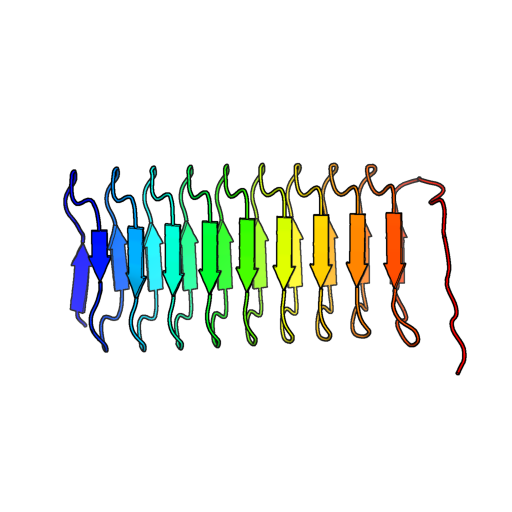.701 -26.133 -17.875 1.00 34.16 182 SER A O 1
ATOM 1392 N N . THR A 1 183 ? 12.959 -26.178 -16.436 1.00 35.12 183 THR A N 1
ATOM 1393 C CA . THR A 1 183 ? 13.186 -27.501 -15.838 1.00 35.12 183 THR A CA 1
ATOM 1394 C C . THR A 1 183 ? 11.874 -28.025 -15.302 1.00 35.12 183 THR A C 1
ATOM 1396 O O . THR A 1 183 ? 11.179 -27.230 -14.633 1.00 35.12 183 THR A O 1
#

Sequence (183 aa):
LETLQTHPGLESLQTHPGLESLQTHPGLESLQTHPGLESLQTHPGLESLQTHPGLESLQTHPGLESLQTHPGLESLQTHPGLESLQTHPGLETLQTHPGLESLQTHPGLESLQTHPGLESLQTHPGLESLQTHPGLESLQTHPGLESLQTHPGLESLQTHPGSSVNEQTASIRPHLKYSWFST

Foldseek 3Di:
DAEDEEDPPAQEDEEDPPHQEYEYDPNHQEYEYDADHQEYEYDADHQEYEYDAHHQEYEYEAHHQEYEYEAQHQEYEYEARHQEYEYEAHHAEYEYEAHHAEYDYDAHHAEYEYEAHHAEYAEEAHHAEYAYEAHHAEDEYEAHHAEDHYEPHHAYYHYDPPHDYDYDYDDDDHPDPPPPPDD

Radius of gyration: 17.49 Å; chains: 1; bounding box: 36×43×48 Å

Secondary structure (DSSP, 8-state):
--EEE--TT--EEE--TT--EEEPPTT--EEEPPS---EEEE-S---EEEE-S---EEEE-S---EEEE-S---EEEE-S---EEEE-S---EEEE-S---EEEE-TT--EEEE-TT--EEEE-TT--EEEE-TT--EEEE-TT--EEEE-TT--EEEE-TT---EEEESS------------

pLDDT: mean 78.72, std 12.18, range [34.16, 89.81]